Protein AF-A0A968MH59-F1 (afdb_monomer)

pLDDT: mean 70.7, std 18.45, range [39.75, 91.69]

Radius of gyration: 21.56 Å; Cα contacts (8 Å, |Δi|>4): 67; chains: 1; bounding box: 74×47×45 Å

Nearest PDB structures (foldseek):
  8cp3-assembly1_A  TM=4.860E-01  e=4.378E+00  Methanococcus maripaludis S2
  2qyf-assembly2_C  TM=3.098E-01  e=2.994E+00  Homo sapiens

Structure (mmCIF, N/CA/C/O backbone):
data_AF-A0A968MH59-F1
#
_entry.id   AF-A0A968MH59-F1
#
loop_
_atom_site.group_PDB
_atom_site.id
_atom_site.type_symbol
_atom_site.label_atom_id
_atom_site.label_alt_id
_atom_site.label_comp_id
_atom_site.label_asym_id
_atom_site.label_entity_id
_atom_site.label_seq_id
_atom_site.pdbx_PDB_ins_code
_atom_site.Cartn_x
_atom_site.Cartn_y
_atom_site.Cartn_z
_atom_site.occupancy
_atom_site.B_iso_or_equiv
_atom_site.auth_seq_id
_atom_site.auth_comp_id
_atom_site.auth_asym_id
_atom_site.auth_atom_id
_atom_site.pdbx_PDB_model_num
ATOM 1 N N . MET A 1 1 ? 59.542 -31.699 -19.444 1.00 40.03 1 MET A N 1
ATOM 2 C CA . MET A 1 1 ? 58.622 -31.163 -20.469 1.00 40.03 1 MET A CA 1
ATOM 3 C C . MET A 1 1 ? 57.289 -30.808 -19.818 1.00 40.03 1 MET A C 1
ATOM 5 O O . MET A 1 1 ? 56.731 -31.678 -19.173 1.00 40.03 1 MET A O 1
ATOM 9 N N . ASN A 1 2 ? 56.850 -29.549 -19.971 1.00 44.59 2 ASN A N 1
ATOM 10 C CA . ASN A 1 2 ? 55.482 -29.079 -20.277 1.00 44.59 2 ASN A CA 1
ATOM 11 C C . ASN A 1 2 ? 54.269 -29.819 -19.642 1.00 44.59 2 ASN A C 1
ATOM 13 O O . ASN A 1 2 ? 54.101 -31.004 -19.875 1.00 44.59 2 ASN A O 1
ATOM 17 N N . ARG A 1 3 ? 53.295 -29.177 -18.971 1.00 49.69 3 ARG A N 1
ATOM 18 C CA . ARG A 1 3 ? 52.701 -27.844 -19.205 1.00 49.69 3 ARG A CA 1
ATOM 19 C C . ARG A 1 3 ? 52.051 -27.247 -17.944 1.00 49.69 3 ARG A C 1
ATOM 21 O O . ARG A 1 3 ? 51.339 -27.939 -17.225 1.00 49.69 3 ARG A O 1
ATOM 28 N N . LEU A 1 4 ? 52.215 -25.929 -17.798 1.00 54.66 4 LEU A N 1
ATOM 29 C CA . LEU A 1 4 ? 51.233 -25.022 -17.200 1.00 54.66 4 LEU A CA 1
ATOM 30 C C . LEU A 1 4 ? 49.859 -25.238 -17.852 1.00 54.66 4 LEU A C 1
ATOM 32 O O . LEU A 1 4 ? 49.759 -25.212 -19.077 1.00 54.66 4 LEU A O 1
ATOM 36 N N . ASN A 1 5 ? 48.812 -25.323 -17.040 1.00 55.69 5 ASN A N 1
ATOM 37 C CA . ASN A 1 5 ? 47.517 -24.755 -17.395 1.00 55.69 5 ASN A CA 1
ATOM 38 C C . ASN A 1 5 ? 46.883 -24.182 -16.130 1.00 55.69 5 ASN A C 1
ATOM 40 O O . ASN A 1 5 ? 46.330 -24.896 -15.298 1.00 55.69 5 ASN A O 1
ATOM 44 N N . GLN A 1 6 ? 47.029 -22.866 -16.000 1.00 55.62 6 GLN A N 1
ATOM 45 C CA . GLN A 1 6 ? 46.099 -22.045 -15.251 1.00 55.62 6 GLN A CA 1
ATOM 46 C C . GLN A 1 6 ? 44.811 -21.899 -16.058 1.00 55.62 6 GLN A C 1
ATOM 48 O O . GLN A 1 6 ? 44.859 -21.739 -17.276 1.00 55.62 6 GLN A O 1
ATOM 53 N N . GLY A 1 7 ? 43.679 -21.884 -15.365 1.00 50.03 7 GLY A N 1
ATOM 54 C CA . GLY A 1 7 ? 42.419 -21.471 -15.954 1.00 50.03 7 GLY A CA 1
ATOM 55 C C . GLY A 1 7 ? 41.257 -21.580 -14.972 1.00 50.03 7 GLY A C 1
ATOM 56 O O . GLY A 1 7 ? 40.678 -22.649 -14.871 1.00 50.03 7 GLY A O 1
ATOM 57 N N . VAL A 1 8 ? 41.002 -20.486 -14.237 1.00 52.41 8 VAL A N 1
ATOM 58 C CA . VAL A 1 8 ? 39.687 -19.832 -14.002 1.00 52.41 8 VAL A CA 1
ATOM 59 C C . VAL A 1 8 ? 38.462 -20.755 -13.841 1.00 52.41 8 VAL A C 1
ATOM 61 O O . VAL A 1 8 ? 38.166 -21.540 -14.723 1.00 52.41 8 VAL A O 1
ATOM 64 N N . ALA A 1 9 ? 37.565 -20.654 -12.867 1.00 48.28 9 ALA A N 1
ATOM 65 C CA . ALA A 1 9 ? 37.411 -19.930 -11.616 1.00 48.28 9 ALA A CA 1
ATOM 66 C C . ALA A 1 9 ? 36.137 -20.516 -10.968 1.00 48.28 9 ALA A C 1
ATOM 68 O O . ALA A 1 9 ? 35.192 -20.850 -11.670 1.00 48.28 9 ALA A O 1
ATOM 69 N N . GLN A 1 10 ? 36.138 -20.604 -9.639 1.00 48.25 10 GLN A N 1
ATOM 70 C CA . GLN A 1 10 ? 34.984 -20.384 -8.756 1.00 48.25 10 GLN A CA 1
ATOM 71 C C . GLN A 1 10 ? 33.670 -21.149 -9.048 1.00 48.25 10 GLN A C 1
ATOM 73 O O . GLN A 1 10 ? 32.823 -20.730 -9.823 1.00 48.25 10 GLN A O 1
ATOM 78 N N . GLN A 1 11 ? 33.540 -22.269 -8.329 1.00 52.53 11 GLN A N 1
ATOM 79 C CA . GLN A 1 11 ? 32.394 -22.733 -7.524 1.00 52.53 11 GLN A CA 1
ATOM 80 C C . GLN A 1 11 ? 30.964 -22.259 -7.887 1.00 52.53 11 GLN A C 1
ATOM 82 O O . GLN A 1 11 ? 30.692 -21.059 -7.863 1.00 52.53 11 GLN A O 1
ATOM 87 N N . PRO A 1 12 ? 29.987 -23.182 -8.015 1.00 51.03 12 PRO A N 1
ATOM 88 C CA . PRO A 1 12 ? 28.579 -22.843 -7.850 1.00 51.03 12 PRO A CA 1
ATOM 89 C C . PRO A 1 12 ? 28.288 -22.631 -6.354 1.00 51.03 12 PRO A C 1
ATOM 91 O O . PRO A 1 12 ? 28.106 -23.582 -5.597 1.00 51.03 12 PRO A O 1
ATOM 94 N N . ILE A 1 13 ? 28.292 -21.376 -5.910 1.00 54.91 13 ILE A N 1
ATOM 95 C CA . ILE A 1 13 ? 27.716 -20.955 -4.625 1.00 54.91 13 ILE A CA 1
ATOM 96 C C . ILE A 1 13 ? 26.242 -20.608 -4.887 1.00 54.91 13 ILE A C 1
ATOM 98 O O . ILE A 1 13 ? 25.955 -19.718 -5.676 1.00 54.91 13 ILE A O 1
ATOM 102 N N . GLN A 1 14 ? 25.276 -21.442 -4.507 1.00 40.41 14 GLN A N 1
ATOM 103 C CA . GLN A 1 14 ? 24.800 -21.822 -3.169 1.00 40.41 14 GLN A CA 1
ATOM 104 C C . GLN A 1 14 ? 23.476 -21.106 -2.864 1.00 40.41 14 GLN A C 1
ATOM 106 O O . GLN A 1 14 ? 23.408 -19.884 -2.820 1.00 40.41 14 GLN A O 1
ATOM 111 N N . ASN A 1 15 ? 22.486 -21.950 -2.582 1.00 52.75 15 ASN A N 1
ATOM 112 C CA . ASN A 1 15 ? 21.336 -21.737 -1.715 1.00 52.75 15 ASN A CA 1
ATOM 113 C C . ASN A 1 15 ? 20.229 -20.804 -2.212 1.00 52.75 15 ASN A C 1
ATOM 115 O O . ASN A 1 15 ? 20.285 -19.582 -2.096 1.00 52.75 15 ASN A O 1
ATOM 119 N N . GLU A 1 16 ? 19.147 -21.461 -2.639 1.00 48.34 16 GLU A N 1
ATOM 120 C CA . GLU A 1 16 ? 17.774 -21.039 -2.378 1.00 48.34 16 GLU A CA 1
ATOM 121 C C . GLU A 1 16 ? 17.690 -20.395 -0.991 1.00 48.34 16 GLU A C 1
ATOM 123 O O . GLU A 1 16 ? 17.745 -21.065 0.043 1.00 48.34 16 GLU A O 1
ATOM 128 N N . VAL A 1 17 ? 17.592 -19.069 -0.974 1.00 47.53 17 VAL A N 1
ATOM 129 C CA . VAL A 1 17 ? 17.162 -18.348 0.213 1.00 47.53 17 VAL A CA 1
ATOM 130 C C . VAL A 1 17 ? 15.686 -18.665 0.399 1.00 47.53 17 VAL A C 1
ATOM 132 O O . VAL A 1 17 ? 14.803 -18.119 -0.259 1.00 47.53 17 VAL A O 1
ATOM 135 N N . THR A 1 18 ? 15.465 -19.636 1.276 1.00 44.72 18 THR A N 1
ATOM 136 C CA . THR A 1 18 ? 14.236 -19.876 2.022 1.00 44.72 18 THR A CA 1
ATOM 137 C C . THR A 1 18 ? 13.451 -18.581 2.257 1.00 44.72 18 THR A C 1
ATOM 139 O O . THR A 1 18 ? 14.057 -17.569 2.628 1.00 44.72 18 THR A O 1
ATOM 142 N N . PRO A 1 19 ? 12.113 -18.602 2.104 1.00 47.50 19 PRO A N 1
ATOM 143 C CA . PRO A 1 19 ? 11.262 -17.494 2.508 1.00 47.50 19 PRO A CA 1
ATOM 144 C C . PRO A 1 19 ? 11.507 -17.241 3.994 1.00 47.50 19 PRO A C 1
ATOM 146 O O . PRO A 1 19 ? 11.215 -18.102 4.821 1.00 47.50 19 PRO A O 1
ATOM 149 N N . VAL A 1 20 ? 12.110 -16.097 4.317 1.00 48.28 20 VAL A N 1
ATOM 150 C CA . VAL A 1 20 ? 12.355 -15.689 5.699 1.00 48.28 20 VAL A CA 1
ATOM 151 C C . VAL A 1 20 ? 11.019 -15.662 6.425 1.00 48.28 20 VAL A C 1
ATOM 153 O O . VAL A 1 20 ? 10.101 -14.916 6.072 1.00 48.28 20 VAL A O 1
ATOM 156 N N . GLU A 1 21 ? 10.940 -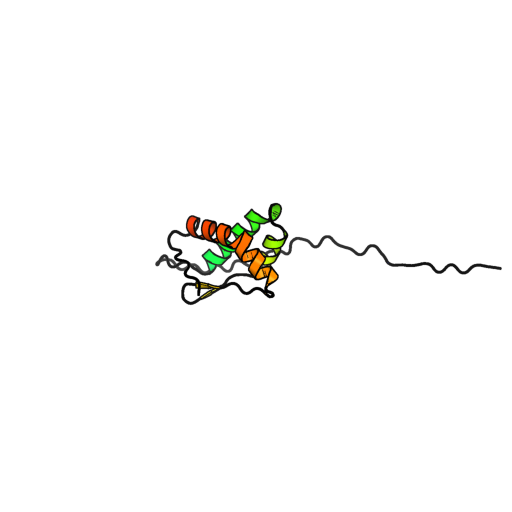16.551 7.407 1.00 49.16 21 GLU A N 1
ATOM 157 C CA . GLU A 1 21 ? 9.865 -16.687 8.364 1.00 49.16 21 GLU A CA 1
ATOM 158 C C . GLU A 1 21 ? 9.519 -15.343 9.004 1.00 49.16 21 GLU A C 1
ATOM 160 O O . GLU A 1 21 ? 10.362 -14.490 9.291 1.00 49.16 21 GLU A O 1
ATOM 165 N N . LYS A 1 22 ? 8.212 -15.187 9.193 1.00 55.72 22 LYS A N 1
ATOM 166 C CA . LYS A 1 22 ? 7.534 -14.082 9.856 1.00 55.72 22 LYS A CA 1
ATOM 167 C C . LYS A 1 22 ? 8.183 -13.754 11.208 1.00 55.72 22 LYS A C 1
ATOM 169 O O . LYS A 1 22 ? 8.312 -14.657 12.036 1.00 55.72 22 LYS A O 1
ATOM 174 N N . PRO A 1 23 ? 8.445 -12.475 11.518 1.00 48.75 23 PRO A N 1
ATOM 175 C CA . PRO A 1 23 ? 8.565 -12.055 12.897 1.00 48.75 23 PRO A CA 1
ATOM 176 C C . PRO A 1 23 ? 7.158 -11.881 13.493 1.00 48.75 23 PRO A C 1
ATOM 178 O O . PRO A 1 23 ? 6.433 -10.964 13.124 1.00 48.75 23 PRO A O 1
ATOM 181 N N . ILE A 1 24 ? 6.821 -12.829 14.370 1.00 44.44 24 ILE A N 1
ATOM 182 C CA . ILE A 1 24 ? 6.194 -12.663 15.694 1.00 44.44 24 ILE A CA 1
ATOM 183 C C . ILE A 1 24 ? 4.882 -11.858 15.764 1.00 44.44 24 ILE A C 1
ATOM 185 O O . ILE A 1 24 ? 4.868 -10.632 15.747 1.00 44.44 24 ILE A O 1
ATOM 189 N N . GLU A 1 25 ? 3.781 -12.599 15.915 1.00 55.53 25 GLU A N 1
ATOM 190 C CA . GLU A 1 25 ? 2.500 -12.127 16.446 1.00 55.53 25 GLU A CA 1
ATOM 19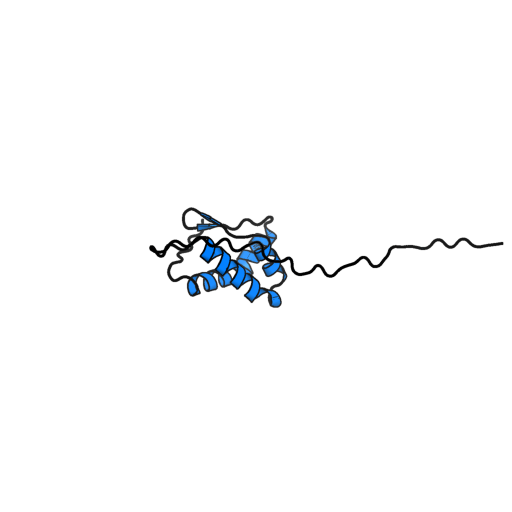1 C C . GLU A 1 25 ? 2.662 -11.888 17.957 1.00 55.53 25 GLU A C 1
ATOM 193 O O . GLU A 1 25 ? 2.883 -12.834 18.712 1.00 55.53 25 GLU A O 1
ATOM 198 N N . GLU A 1 26 ? 2.580 -10.631 18.396 1.00 46.66 26 GLU A N 1
ATOM 199 C CA . GLU A 1 26 ? 2.384 -10.284 19.804 1.00 46.66 26 GLU A CA 1
ATOM 200 C C . GLU A 1 26 ? 0.897 -9.959 19.989 1.00 46.66 26 GLU A C 1
ATOM 202 O O . GLU A 1 26 ? 0.370 -8.984 19.454 1.00 46.66 26 GLU A O 1
ATOM 207 N N . GLU A 1 27 ? 0.184 -10.860 20.662 1.00 59.25 27 GLU A N 1
ATOM 208 C CA . GLU A 1 27 ? -1.215 -10.680 21.022 1.00 59.25 27 GLU A CA 1
ATOM 209 C C . GLU A 1 27 ? -1.326 -9.646 22.148 1.00 59.25 27 GLU A C 1
ATOM 211 O O . GLU A 1 27 ? -1.029 -9.942 23.305 1.00 59.25 27 GLU A O 1
ATOM 216 N N . THR A 1 28 ? -1.837 -8.454 21.846 1.00 42.88 28 THR A N 1
ATOM 217 C CA . THR A 1 28 ? -2.452 -7.593 22.863 1.00 42.88 28 THR A CA 1
ATOM 218 C C . THR A 1 28 ? -3.875 -7.264 22.455 1.00 42.88 28 THR A C 1
ATOM 220 O O . THR A 1 28 ? -4.142 -6.343 21.689 1.00 42.88 28 THR A O 1
ATOM 223 N N . GLY A 1 29 ? -4.806 -8.061 22.980 1.00 52.12 29 GLY A N 1
ATOM 224 C CA . GLY A 1 29 ? -6.219 -7.731 22.972 1.00 52.12 29 GLY A CA 1
ATOM 225 C C . GLY A 1 29 ? -6.506 -6.528 23.866 1.00 52.12 29 GLY A C 1
ATOM 226 O O . GLY A 1 29 ? -5.974 -6.408 24.969 1.00 52.12 29 GLY A O 1
ATOM 227 N N . SER A 1 30 ? -7.389 -5.657 23.396 1.00 39.75 30 SER A N 1
ATOM 228 C CA . SER A 1 30 ? -8.201 -4.762 24.216 1.00 39.75 30 SER A CA 1
ATOM 229 C C . SER A 1 30 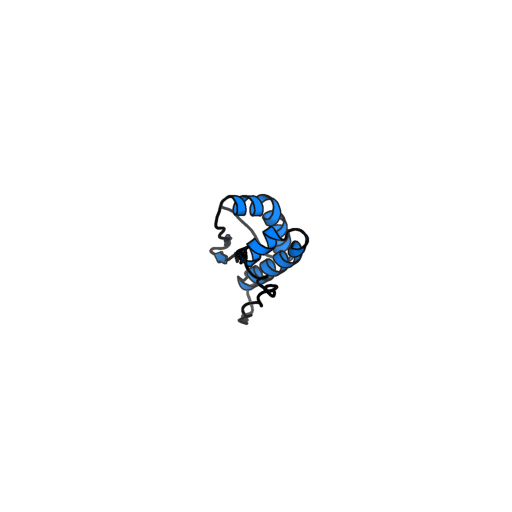? -9.432 -4.392 23.395 1.00 39.75 30 SER A C 1
ATOM 231 O O . SER A 1 30 ? -9.332 -3.756 22.349 1.00 39.75 30 SER A O 1
ATOM 233 N N . GLU A 1 31 ? -10.582 -4.886 23.838 1.00 53.75 31 GLU A N 1
ATOM 234 C CA . GLU A 1 31 ? -11.892 -4.568 23.286 1.00 53.75 31 GLU A CA 1
ATOM 235 C C . GLU A 1 31 ? -12.286 -3.107 23.579 1.00 53.75 31 GLU A C 1
ATOM 237 O O . GLU A 1 31 ? -11.977 -2.561 24.637 1.00 53.75 31 GLU A O 1
ATOM 242 N N . ASP A 1 32 ? -13.071 -2.557 22.648 1.00 47.25 32 ASP A N 1
ATOM 243 C CA . ASP A 1 32 ? -14.079 -1.503 22.840 1.00 47.25 32 ASP A CA 1
ATOM 244 C C . ASP A 1 32 ? -13.676 -0.019 22.664 1.00 47.25 32 ASP A C 1
ATOM 246 O O . ASP A 1 32 ? -13.714 0.804 23.576 1.00 47.25 32 ASP A O 1
ATOM 250 N N . ASN A 1 33 ? -13.323 0.328 21.423 1.00 41.56 33 ASN A N 1
ATOM 251 C CA . ASN A 1 33 ? -13.828 1.446 20.598 1.00 41.56 33 ASN A CA 1
ATOM 252 C C . ASN A 1 33 ? -13.219 1.210 19.203 1.00 41.56 33 ASN A C 1
ATOM 254 O O . ASN A 1 33 ? -12.015 1.002 19.121 1.00 41.56 33 ASN A O 1
ATOM 258 N N . GLN A 1 34 ? -14.007 1.137 18.120 1.00 47.78 34 GLN A N 1
ATOM 259 C CA . GLN A 1 34 ? -13.524 0.713 16.783 1.00 47.78 34 GLN A CA 1
ATOM 260 C C . GLN A 1 34 ? -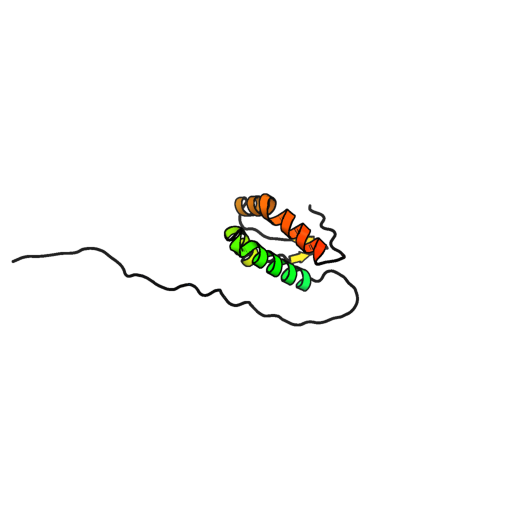12.650 1.771 16.072 1.00 47.78 34 GLN A C 1
ATOM 262 O O . GLN A 1 34 ? -12.915 2.153 14.929 1.00 47.78 34 GLN A O 1
ATOM 267 N N . ASP A 1 35 ? -11.611 2.240 16.751 1.00 54.53 35 ASP A N 1
ATOM 268 C CA . ASP A 1 35 ? -10.486 2.945 16.168 1.00 54.53 35 ASP A CA 1
ATOM 269 C C . ASP A 1 35 ? -9.607 1.923 15.446 1.00 54.53 35 ASP A C 1
ATOM 271 O O . ASP A 1 35 ? -9.245 0.877 15.981 1.00 54.53 35 ASP A O 1
ATOM 275 N N . PHE A 1 36 ? -9.313 2.202 14.181 1.00 64.62 36 PHE A N 1
ATOM 276 C CA . PHE A 1 36 ? -8.434 1.385 13.357 1.00 64.62 36 PHE A CA 1
ATOM 277 C C . PHE A 1 36 ? -7.069 1.221 14.046 1.00 64.62 36 PHE A C 1
ATOM 279 O O . PHE A 1 36 ? -6.327 2.196 14.175 1.00 64.62 36 PHE A O 1
ATOM 286 N N . SER A 1 37 ? -6.759 0.002 14.496 1.00 72.88 37 SER A N 1
ATOM 287 C CA . SER A 1 37 ? -5.511 -0.297 15.202 1.00 72.88 37 SER A CA 1
ATOM 288 C C . SER A 1 37 ? -4.334 -0.411 14.228 1.00 72.88 37 SER A C 1
ATOM 290 O O . SER A 1 37 ? -4.492 -0.807 13.069 1.00 72.88 37 SER A O 1
ATOM 292 N N . GLU A 1 38 ? -3.128 -0.109 14.709 1.00 77.75 38 GLU A N 1
ATOM 293 C CA . GLU A 1 38 ? -1.883 -0.365 13.978 1.00 77.75 38 GLU A CA 1
ATOM 294 C C . GLU A 1 38 ? -1.745 -1.852 13.609 1.00 77.75 38 GLU A C 1
ATOM 296 O O . GLU A 1 38 ? -1.316 -2.180 12.503 1.00 77.75 38 GLU A O 1
ATOM 301 N N . ASP A 1 39 ? -2.239 -2.756 14.456 1.00 80.81 39 ASP A N 1
ATOM 302 C CA . ASP A 1 39 ? -2.269 -4.188 14.154 1.00 80.81 39 ASP A CA 1
ATOM 303 C C . ASP A 1 39 ? -3.156 -4.513 12.948 1.00 80.81 39 ASP A C 1
ATOM 305 O O . ASP A 1 39 ? -2.798 -5.342 12.107 1.00 80.81 39 ASP A O 1
ATOM 309 N N . ASP A 1 40 ? -4.305 -3.845 12.816 1.00 79.56 40 ASP A N 1
ATOM 310 C CA . ASP A 1 40 ? -5.208 -4.037 11.678 1.00 79.56 40 ASP A CA 1
ATOM 311 C C . ASP A 1 40 ? -4.596 -3.495 10.386 1.00 79.56 40 ASP A C 1
ATOM 313 O O . ASP A 1 40 ? -4.776 -4.085 9.310 1.00 79.56 40 ASP A O 1
ATOM 317 N N . LEU A 1 41 ? -3.831 -2.404 10.485 1.00 83.44 41 LEU A N 1
ATOM 318 C CA . LEU A 1 41 ? -3.043 -1.867 9.383 1.00 83.44 41 LEU A CA 1
ATOM 319 C C . LEU A 1 41 ? -1.982 -2.866 8.934 1.00 83.44 41 LEU A C 1
ATOM 321 O O . LEU A 1 41 ? -1.929 -3.188 7.748 1.00 83.44 41 LEU A O 1
ATOM 325 N N . VAL A 1 42 ? -1.169 -3.377 9.859 1.00 84.94 42 VAL A N 1
ATOM 326 C CA . VAL A 1 42 ? -0.083 -4.316 9.553 1.00 84.94 42 VAL A CA 1
ATOM 327 C C . VAL A 1 42 ? -0.641 -5.626 8.994 1.00 84.94 42 VAL A C 1
ATOM 329 O O . VAL A 1 42 ? -0.130 -6.140 7.993 1.00 84.94 42 VAL A O 1
ATOM 332 N N . LYS A 1 43 ? -1.732 -6.154 9.560 1.00 85.44 43 LYS A N 1
ATOM 333 C CA . LYS A 1 43 ? -2.420 -7.345 9.033 1.00 85.44 43 LYS A CA 1
ATOM 334 C C . LYS A 1 43 ? -2.938 -7.109 7.618 1.00 85.44 43 LYS A C 1
ATOM 336 O O . LYS A 1 43 ? -2.659 -7.904 6.719 1.00 85.44 43 LYS A O 1
ATOM 341 N N . SER A 1 44 ? -3.647 -6.002 7.395 1.00 85.38 44 SER A N 1
ATOM 342 C CA . SER A 1 44 ? -4.205 -5.672 6.079 1.00 85.38 44 SER A CA 1
ATOM 343 C C . SER A 1 44 ? -3.117 -5.396 5.041 1.00 85.38 44 SER A C 1
ATOM 345 O O . SER A 1 44 ? -3.255 -5.796 3.886 1.00 85.38 44 SER A O 1
ATOM 347 N N . TRP A 1 45 ? -2.020 -4.757 5.450 1.00 89.69 45 TRP A N 1
ATOM 348 C CA . TRP A 1 45 ? -0.854 -4.490 4.616 1.00 89.69 45 TRP A CA 1
ATOM 349 C C . TRP A 1 45 ? -0.179 -5.780 4.162 1.00 89.69 45 TRP A C 1
ATOM 351 O O . TRP A 1 45 ? 0.034 -5.977 2.966 1.00 89.69 45 TRP A O 1
ATOM 361 N N . ASN A 1 46 ? 0.107 -6.687 5.100 1.00 89.88 46 ASN A N 1
ATOM 362 C CA . ASN A 1 46 ? 0.707 -7.977 4.782 1.00 89.88 46 ASN A CA 1
ATOM 363 C C . ASN A 1 46 ? -0.214 -8.821 3.896 1.00 89.88 46 ASN A C 1
ATOM 365 O O . ASN A 1 46 ? 0.253 -9.394 2.915 1.00 89.88 46 ASN A O 1
ATOM 369 N N . ALA A 1 47 ? -1.517 -8.853 4.185 1.00 89.00 47 ALA A N 1
ATOM 370 C CA . ALA A 1 47 ? -2.483 -9.577 3.363 1.00 89.00 47 ALA A CA 1
ATOM 371 C C . ALA A 1 47 ? -2.542 -9.031 1.926 1.00 89.00 47 ALA A C 1
ATOM 373 O O . ALA A 1 47 ? -2.532 -9.802 0.966 1.00 89.00 47 ALA A O 1
ATOM 374 N N . TYR A 1 48 ? -2.538 -7.705 1.764 1.00 90.25 48 TYR A N 1
ATOM 375 C CA . TYR A 1 48 ? -2.489 -7.087 0.444 1.00 90.25 48 TYR A CA 1
ATOM 376 C C . TYR A 1 48 ? -1.169 -7.383 -0.280 1.00 90.25 48 TYR A C 1
ATOM 378 O O . TYR A 1 48 ? -1.192 -7.735 -1.459 1.00 90.25 48 TYR A O 1
ATOM 386 N N . ALA A 1 49 ? -0.030 -7.302 0.414 1.00 90.88 49 ALA A N 1
ATOM 387 C CA . ALA A 1 49 ? 1.267 -7.641 -0.163 1.00 90.88 49 ALA A CA 1
ATOM 388 C C . ALA A 1 49 ? 1.273 -9.078 -0.710 1.00 90.88 49 ALA A C 1
ATOM 390 O O . ALA A 1 49 ? 1.637 -9.281 -1.866 1.00 90.88 49 ALA A O 1
ATOM 391 N N . GLU A 1 50 ? 0.796 -10.055 0.067 1.00 91.69 50 GLU A N 1
ATOM 392 C CA . GLU A 1 50 ? 0.675 -11.444 -0.396 1.00 91.69 50 GLU A CA 1
ATOM 393 C C . GLU A 1 50 ? -0.257 -11.576 -1.609 1.00 91.69 50 GLU A C 1
ATOM 395 O O . GLU A 1 50 ? 0.045 -12.336 -2.526 1.00 91.69 50 GLU A O 1
ATOM 400 N N . SER A 1 51 ? -1.350 -10.804 -1.667 1.00 90.25 51 SER A N 1
ATOM 401 C CA . SER A 1 51 ? -2.285 -10.852 -2.801 1.00 90.25 51 SER A CA 1
ATOM 402 C C . SER A 1 51 ? -1.668 -10.397 -4.127 1.00 90.25 51 SER A C 1
ATOM 404 O O . SER A 1 51 ? -2.057 -10.893 -5.178 1.00 90.25 51 SER A O 1
ATOM 406 N N . ILE A 1 52 ? -0.681 -9.496 -4.083 1.00 89.69 52 ILE A N 1
ATOM 407 C CA . ILE A 1 52 ? 0.004 -8.986 -5.279 1.00 89.69 52 ILE A CA 1
ATOM 408 C C . ILE A 1 52 ? 1.343 -9.683 -5.541 1.00 89.69 52 ILE A C 1
ATOM 410 O O . ILE A 1 52 ? 2.073 -9.275 -6.443 1.00 89.69 52 ILE A O 1
ATOM 414 N N . ARG A 1 53 ? 1.704 -10.703 -4.753 1.00 89.94 53 ARG A N 1
ATOM 415 C CA . ARG A 1 53 ? 3.013 -11.368 -4.822 1.00 89.94 53 ARG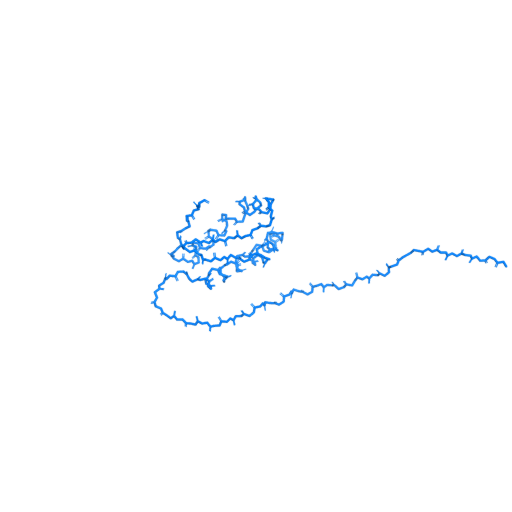 A CA 1
ATOM 416 C C . ARG A 1 53 ? 3.330 -11.899 -6.214 1.00 89.94 53 ARG A C 1
ATOM 418 O O . ARG A 1 53 ? 4.427 -11.665 -6.718 1.00 89.94 53 ARG A O 1
ATOM 425 N N . ASP A 1 54 ? 2.363 -12.568 -6.829 1.00 90.44 54 ASP A N 1
ATOM 426 C CA . ASP A 1 54 ? 2.565 -13.256 -8.104 1.00 90.44 54 ASP A CA 1
ATOM 427 C C . ASP A 1 54 ? 2.401 -12.297 -9.301 1.00 90.44 54 ASP A C 1
ATOM 429 O O . ASP A 1 54 ? 3.090 -12.428 -10.311 1.00 90.44 54 ASP A O 1
ATOM 433 N N . GLU A 1 55 ? 1.544 -11.278 -9.173 1.00 89.94 55 GLU A N 1
ATOM 434 C CA . GLU A 1 55 ? 1.302 -10.267 -10.215 1.00 89.94 55 GLU A CA 1
ATOM 435 C C . GLU A 1 55 ? 2.384 -9.175 -10.241 1.00 89.94 55 GLU A C 1
ATOM 437 O O . GLU A 1 55 ? 2.738 -8.637 -11.293 1.00 89.94 55 GLU A O 1
ATOM 442 N N . MET A 1 56 ? 2.908 -8.823 -9.066 1.00 88.06 56 MET A N 1
ATOM 443 C CA . MET A 1 56 ? 3.784 -7.676 -8.843 1.00 88.06 56 MET A CA 1
ATOM 444 C C . MET A 1 56 ? 4.921 -8.013 -7.861 1.00 88.06 56 MET A C 1
ATOM 446 O O . MET A 1 56 ? 5.047 -7.377 -6.809 1.00 88.06 56 MET A O 1
ATOM 450 N N . PRO A 1 57 ? 5.826 -8.946 -8.208 1.00 88.06 57 PRO A N 1
ATOM 451 C CA . PRO A 1 57 ? 6.853 -9.448 -7.288 1.00 88.06 57 PRO A CA 1
ATOM 452 C C . PRO A 1 57 ? 7.800 -8.353 -6.774 1.00 88.06 57 PRO A C 1
ATOM 454 O O . PRO A 1 57 ? 8.235 -8.380 -5.625 1.00 88.06 57 PRO A O 1
ATOM 457 N N . ARG A 1 58 ? 8.090 -7.330 -7.592 1.00 87.75 58 ARG A N 1
ATOM 458 C CA . ARG A 1 58 ? 8.912 -6.182 -7.170 1.00 87.75 58 ARG A CA 1
ATOM 459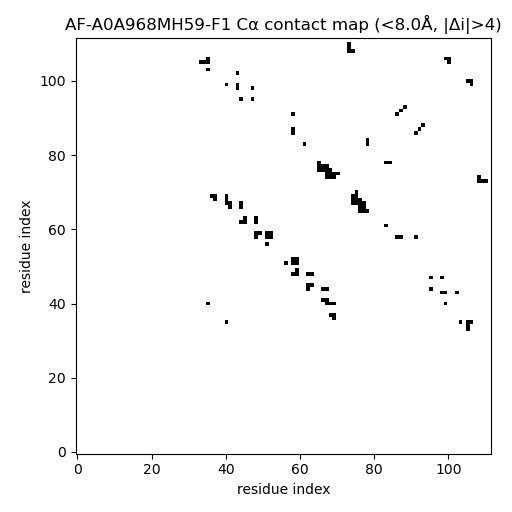 C C . ARG A 1 58 ? 8.215 -5.332 -6.104 1.00 87.75 58 ARG A C 1
ATOM 461 O O . ARG A 1 58 ? 8.848 -4.919 -5.128 1.00 87.75 58 ARG A O 1
ATOM 468 N N . SER A 1 59 ? 6.928 -5.058 -6.300 1.00 87.12 59 SER A N 1
ATOM 469 C CA . SER A 1 59 ? 6.130 -4.277 -5.358 1.00 87.12 59 SER A CA 1
ATOM 470 C C . SER A 1 59 ? 5.899 -5.072 -4.074 1.00 87.12 59 SER A C 1
ATOM 472 O O . SER A 1 59 ? 6.079 -4.513 -3.000 1.00 87.12 59 SER A O 1
ATOM 474 N N . PHE A 1 60 ? 5.640 -6.380 -4.165 1.00 90.50 60 PHE A N 1
ATOM 475 C CA . PHE A 1 60 ? 5.599 -7.283 -3.012 1.00 90.50 60 PHE A CA 1
ATOM 476 C C . PHE A 1 60 ? 6.852 -7.173 -2.141 1.00 90.50 60 PHE A C 1
ATOM 478 O O . PHE A 1 60 ? 6.735 -6.867 -0.956 1.00 90.50 60 PHE A O 1
ATOM 485 N N . SER A 1 61 ? 8.047 -7.324 -2.723 1.00 87.69 61 SER A N 1
ATOM 486 C CA . SER A 1 61 ? 9.299 -7.192 -1.967 1.00 87.69 61 SER A CA 1
ATOM 487 C C . SER A 1 61 ? 9.416 -5.823 -1.296 1.00 87.69 61 SER A C 1
ATOM 489 O O . SER A 1 61 ? 9.820 -5.729 -0.142 1.00 87.69 61 SER A O 1
ATOM 491 N N . THR A 1 62 ? 8.993 -4.758 -1.982 1.00 87.38 62 THR A N 1
ATOM 492 C CA . THR A 1 62 ? 9.009 -3.397 -1.428 1.00 87.38 62 THR A CA 1
ATOM 493 C C . THR A 1 62 ? 8.050 -3.253 -0.243 1.00 87.38 62 THR A C 1
ATOM 495 O O . THR A 1 62 ? 8.439 -2.679 0.770 1.00 87.38 62 THR A O 1
ATOM 498 N N . LEU A 1 63 ? 6.833 -3.799 -0.321 1.00 88.12 63 LEU A N 1
ATOM 499 C CA . LEU A 1 63 ? 5.863 -3.763 0.781 1.00 88.12 63 LEU A CA 1
ATOM 500 C C . LEU A 1 63 ? 6.288 -4.636 1.962 1.00 88.12 63 LEU A C 1
ATOM 502 O O . LEU A 1 63 ? 6.057 -4.270 3.109 1.00 88.12 63 LEU A O 1
ATOM 506 N N . LYS A 1 64 ? 6.933 -5.779 1.708 1.00 89.69 64 LYS A N 1
ATOM 507 C CA . LYS A 1 64 ? 7.467 -6.631 2.777 1.00 89.69 64 LYS A CA 1
ATOM 508 C C . LYS A 1 64 ? 8.625 -5.963 3.510 1.00 89.69 64 LYS A C 1
ATOM 510 O O . LYS A 1 64 ? 8.695 -6.071 4.731 1.00 89.69 64 LYS A O 1
ATOM 515 N N . SER A 1 65 ? 9.502 -5.271 2.782 1.00 87.88 65 SER A N 1
ATOM 516 C CA . SER A 1 65 ? 10.659 -4.579 3.358 1.00 87.88 65 SER A CA 1
ATOM 517 C C . SER A 1 65 ? 10.318 -3.253 4.039 1.00 87.88 65 SER A C 1
ATOM 519 O O . SER A 1 65 ? 11.104 -2.800 4.864 1.00 87.88 65 SER A O 1
ATOM 521 N N . ASN A 1 66 ? 9.186 -2.627 3.710 1.00 88.44 66 ASN A N 1
ATOM 522 C CA . ASN A 1 66 ? 8.784 -1.339 4.272 1.00 88.44 66 ASN A CA 1
ATOM 523 C C . ASN A 1 66 ? 7.386 -1.469 4.877 1.00 88.44 66 ASN A C 1
ATOM 525 O O . ASN A 1 66 ? 6.391 -1.473 4.152 1.00 88.44 66 ASN A O 1
ATOM 529 N N . GLN A 1 67 ? 7.319 -1.593 6.202 1.00 87.31 67 GLN A N 1
ATOM 530 C CA . GLN A 1 67 ? 6.048 -1.632 6.920 1.00 87.31 67 GLN A CA 1
ATOM 531 C C . GLN A 1 67 ? 5.516 -0.209 7.133 1.00 87.31 67 GLN A C 1
ATOM 533 O O . GLN A 1 67 ? 6.301 0.709 7.394 1.00 87.31 67 GLN A O 1
ATOM 538 N N . PRO A 1 68 ? 4.200 -0.002 6.999 1.00 87.56 68 PRO A N 1
ATOM 539 C CA . PRO A 1 68 ? 3.581 1.277 7.275 1.00 87.56 68 PRO A CA 1
ATOM 540 C C . PRO A 1 68 ? 3.414 1.463 8.787 1.00 87.56 68 PRO A C 1
ATOM 542 O O . PRO A 1 68 ? 3.307 0.492 9.529 1.00 87.56 68 PRO A O 1
ATOM 545 N N . VAL A 1 69 ? 3.320 2.715 9.223 1.00 84.06 69 VAL A N 1
ATOM 546 C CA . VAL A 1 69 ? 3.046 3.083 10.618 1.00 84.06 69 VAL A CA 1
ATOM 547 C C . VAL A 1 69 ? 1.799 3.957 10.654 1.00 84.06 69 VAL A C 1
ATOM 549 O O . VAL A 1 69 ? 1.618 4.818 9.786 1.00 84.06 69 VAL A O 1
ATOM 552 N N . PHE A 1 70 ? 0.930 3.750 11.644 1.00 79.75 70 PHE A N 1
ATOM 553 C CA . PHE A 1 70 ? -0.219 4.623 11.866 1.00 79.75 70 PHE A CA 1
ATOM 554 C C . PHE A 1 70 ? 0.157 5.738 12.843 1.00 79.75 70 PHE A C 1
ATOM 556 O O . PHE A 1 70 ? 0.495 5.485 13.995 1.00 79.75 70 PHE A O 1
ATOM 563 N N . LYS A 1 71 ? 0.118 6.992 12.390 1.00 77.69 71 LYS A N 1
ATOM 564 C CA . LYS A 1 71 ? 0.496 8.145 13.211 1.00 77.69 71 LYS A CA 1
ATOM 565 C C . LYS A 1 71 ? -0.431 9.322 12.949 1.00 77.69 71 LYS A C 1
ATOM 567 O O . LYS A 1 71 ? -0.669 9.679 11.802 1.00 77.69 71 LYS A O 1
ATOM 572 N N . GLU A 1 72 ? -0.950 9.926 14.020 1.00 73.06 72 GLU A N 1
ATOM 573 C CA . GLU A 1 72 ? -1.778 11.148 13.961 1.00 73.06 72 GLU A CA 1
ATOM 574 C C . GLU A 1 72 ? -3.022 11.029 13.049 1.00 73.06 72 GLU A C 1
ATOM 576 O O . GLU A 1 72 ? -3.505 12.020 12.508 1.00 73.06 72 GLU A O 1
ATOM 581 N N . GLY A 1 73 ? -3.557 9.815 12.867 1.00 71.81 73 GLY A N 1
ATOM 582 C CA . GLY A 1 73 ? -4.693 9.556 11.971 1.00 71.81 73 GLY A CA 1
ATOM 583 C C . GLY A 1 73 ? -4.308 9.260 10.515 1.00 71.81 73 GLY A C 1
ATOM 584 O O . GLY A 1 73 ? -5.187 9.155 9.659 1.00 71.81 73 GLY A O 1
ATOM 585 N N . PHE A 1 74 ? -3.014 9.118 10.220 1.00 75.00 74 PHE A N 1
ATOM 586 C CA . PHE A 1 74 ? -2.477 8.894 8.881 1.00 75.00 74 PHE A CA 1
ATOM 587 C C . PHE A 1 74 ? -1.652 7.608 8.805 1.00 75.00 74 PHE A C 1
ATOM 589 O O . PHE A 1 74 ? -0.924 7.259 9.730 1.00 75.00 74 PHE A O 1
ATOM 596 N N . VAL A 1 75 ? -1.724 6.925 7.659 1.00 80.56 75 VAL A N 1
ATOM 597 C CA . VAL A 1 75 ? -0.825 5.812 7.327 1.00 80.56 75 VAL A CA 1
ATOM 598 C C . VAL A 1 75 ? 0.428 6.389 6.676 1.00 80.56 75 VAL A C 1
ATOM 600 O O . VAL A 1 75 ? 0.360 6.917 5.564 1.00 80.56 75 VAL A O 1
ATOM 603 N N . GLN A 1 76 ? 1.566 6.288 7.357 1.00 84.06 76 GLN A N 1
ATOM 604 C CA . GLN A 1 76 ? 2.857 6.745 6.858 1.00 84.06 76 GLN A CA 1
ATOM 60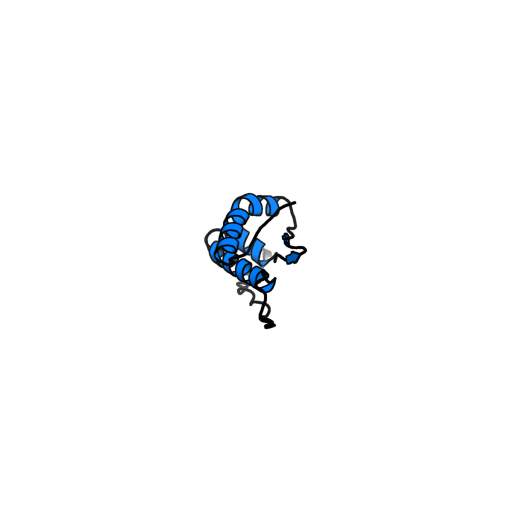5 C C . GLN A 1 76 ? 3.689 5.558 6.368 1.00 84.06 76 GLN A C 1
ATOM 607 O O . GLN A 1 76 ? 3.826 4.554 7.059 1.00 84.06 76 GLN A O 1
ATOM 612 N N . LEU A 1 77 ? 4.264 5.685 5.172 1.00 87.06 77 LEU A N 1
ATOM 613 C CA . LEU A 1 77 ? 5.177 4.708 4.584 1.00 87.06 77 LEU A CA 1
ATOM 614 C C . LEU A 1 77 ? 6.488 5.406 4.236 1.00 87.06 77 LEU A C 1
ATOM 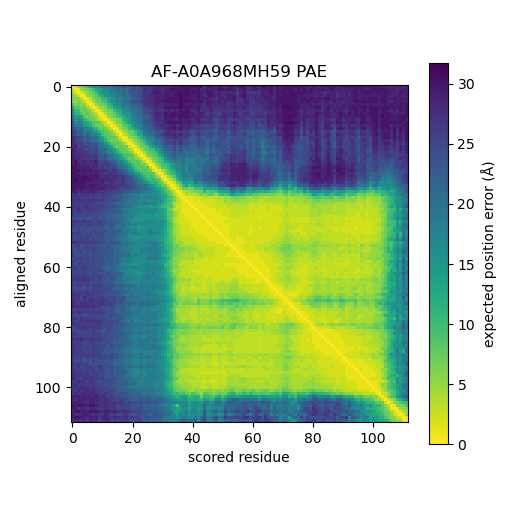616 O O . LEU A 1 77 ? 6.482 6.422 3.540 1.00 87.06 77 LEU A O 1
ATOM 620 N N . ILE A 1 78 ? 7.603 4.839 4.687 1.00 86.62 78 ILE A N 1
ATOM 621 C CA . ILE A 1 78 ? 8.940 5.335 4.365 1.00 86.62 78 ILE A CA 1
ATOM 622 C C . ILE A 1 78 ? 9.501 4.488 3.224 1.00 86.62 78 ILE A C 1
ATOM 624 O O . ILE A 1 78 ? 9.537 3.266 3.312 1.00 86.62 78 ILE A O 1
ATOM 628 N N . LEU A 1 79 ? 9.924 5.148 2.145 1.00 87.50 79 LEU A N 1
ATOM 629 C CA . LEU A 1 79 ? 10.583 4.531 0.994 1.00 87.50 79 LEU A CA 1
ATOM 630 C C . LEU A 1 79 ? 11.913 5.243 0.743 1.00 87.50 79 LEU A C 1
ATOM 632 O O . LEU A 1 79 ? 12.035 6.448 0.957 1.00 87.50 79 LEU A O 1
ATOM 636 N N . ASN A 1 80 ? 12.915 4.499 0.279 1.00 84.19 80 ASN A N 1
ATOM 637 C CA . ASN A 1 80 ? 14.309 4.952 0.287 1.00 84.19 80 ASN A CA 1
ATOM 638 C C . ASN A 1 80 ? 14.698 5.781 -0.944 1.00 84.19 80 ASN A C 1
ATOM 640 O O . ASN A 1 80 ? 15.772 6.381 -0.965 1.00 84.19 80 ASN A O 1
ATOM 644 N N . ASN A 1 81 ? 13.880 5.789 -1.999 1.00 87.81 81 ASN A N 1
ATOM 645 C CA . ASN A 1 81 ? 14.162 6.555 -3.210 1.00 87.81 81 ASN A CA 1
ATOM 646 C C . ASN A 1 81 ? 12.893 6.937 -3.986 1.00 87.81 81 ASN A C 1
ATOM 648 O O . ASN A 1 81 ? 11.840 6.317 -3.841 1.00 87.81 81 ASN A O 1
ATOM 652 N N . GLN A 1 82 ? 13.030 7.934 -4.865 1.00 87.88 82 GLN A N 1
ATOM 653 C CA . GLN A 1 82 ? 11.925 8.458 -5.671 1.00 87.88 82 GLN A CA 1
ATOM 654 C C . GLN A 1 82 ? 11.304 7.401 -6.594 1.00 87.88 82 GLN A C 1
ATOM 656 O O . GLN A 1 82 ? 10.090 7.357 -6.736 1.00 87.88 82 GLN A O 1
ATOM 661 N N . ALA A 1 83 ? 12.105 6.497 -7.164 1.00 87.12 83 ALA A N 1
ATOM 662 C CA . ALA A 1 83 ? 11.587 5.460 -8.055 1.00 87.12 83 ALA A CA 1
ATOM 663 C C . ALA A 1 83 ? 10.635 4.486 -7.332 1.00 87.12 83 ALA A C 1
ATOM 665 O O . ALA A 1 83 ? 9.626 4.078 -7.902 1.00 87.12 83 ALA A O 1
ATOM 666 N N . GLN A 1 84 ? 10.917 4.142 -6.070 1.00 86.75 84 GLN A N 1
ATOM 667 C CA . GLN A 1 84 ? 10.014 3.350 -5.228 1.00 86.75 84 GLN A CA 1
ATOM 668 C C . GLN A 1 84 ? 8.721 4.109 -4.927 1.00 86.75 84 GLN A C 1
ATOM 670 O O . GLN A 1 84 ? 7.644 3.516 -4.962 1.00 86.75 84 GLN A O 1
ATOM 675 N N . ILE A 1 85 ? 8.822 5.412 -4.654 1.00 88.25 85 ILE A N 1
ATOM 676 C CA . ILE A 1 85 ? 7.663 6.278 -4.406 1.00 88.25 85 ILE A CA 1
ATOM 677 C C . ILE A 1 85 ? 6.768 6.337 -5.651 1.00 88.25 85 ILE A C 1
ATOM 679 O O . ILE A 1 85 ? 5.552 6.176 -5.543 1.00 88.25 85 ILE A O 1
ATOM 683 N N . ASP A 1 86 ? 7.354 6.521 -6.831 1.00 88.62 86 ASP A N 1
ATOM 684 C CA . ASP A 1 86 ? 6.622 6.612 -8.096 1.00 88.62 86 ASP A CA 1
ATOM 685 C C . ASP A 1 86 ? 5.951 5.278 -8.462 1.00 88.62 86 ASP A C 1
ATOM 687 O O . ASP A 1 86 ? 4.778 5.255 -8.851 1.00 88.62 86 ASP A O 1
ATOM 691 N N . ASP A 1 87 ? 6.650 4.152 -8.285 1.00 85.75 87 ASP A N 1
ATOM 692 C CA . ASP A 1 87 ? 6.094 2.811 -8.513 1.00 85.75 87 ASP A CA 1
ATOM 693 C C . ASP A 1 87 ? 4.947 2.507 -7.535 1.00 85.75 87 ASP A C 1
ATOM 695 O O . ASP A 1 87 ? 3.867 2.068 -7.943 1.00 85.75 87 ASP A O 1
ATOM 699 N N . PHE A 1 88 ? 5.127 2.838 -6.251 1.00 88.19 88 PHE A N 1
ATOM 700 C CA . PHE A 1 88 ? 4.083 2.689 -5.241 1.00 88.19 88 PHE A CA 1
ATOM 701 C C . PHE A 1 88 ? 2.850 3.532 -5.583 1.00 88.19 88 PHE A C 1
ATOM 703 O O . PHE A 1 88 ? 1.732 3.015 -5.600 1.00 88.19 88 PHE A O 1
ATOM 710 N N . ASN A 1 89 ? 3.034 4.816 -5.897 1.00 87.31 89 ASN A N 1
ATOM 711 C CA . ASN A 1 89 ? 1.933 5.726 -6.206 1.00 87.31 89 ASN A CA 1
ATOM 712 C C . ASN A 1 89 ? 1.166 5.320 -7.467 1.00 87.31 89 ASN A C 1
ATOM 714 O O . ASN A 1 89 ? -0.061 5.421 -7.489 1.00 87.31 89 ASN A O 1
ATOM 718 N N . SER A 1 90 ? 1.871 4.872 -8.505 1.00 88.94 90 SER A N 1
ATOM 719 C CA . SER A 1 90 ? 1.253 4.542 -9.791 1.00 88.94 90 SER A CA 1
ATOM 720 C C . SER A 1 90 ? 0.555 3.184 -9.794 1.00 88.94 90 SER A C 1
ATOM 722 O O . SER A 1 90 ? -0.464 3.037 -10.470 1.00 88.94 90 SER A O 1
ATOM 724 N N . ARG A 1 91 ? 1.064 2.198 -9.042 1.00 86.81 91 ARG A N 1
ATOM 725 C CA . ARG A 1 91 ? 0.592 0.810 -9.157 1.00 86.81 91 ARG A CA 1
ATOM 726 C C . ARG A 1 91 ? -0.016 0.228 -7.889 1.00 86.81 91 ARG A C 1
ATOM 728 O O . ARG A 1 91 ? -0.950 -0.559 -7.970 1.00 86.81 91 ARG A O 1
ATOM 735 N N . VAL A 1 92 ? 0.497 0.601 -6.721 1.00 87.25 92 VAL A N 1
ATOM 736 C CA . VAL A 1 92 ? 0.178 -0.085 -5.460 1.00 87.25 92 VAL A CA 1
ATOM 737 C C . VAL A 1 92 ? -0.856 0.683 -4.645 1.00 87.25 92 VAL A C 1
ATOM 739 O O . VAL A 1 92 ? -1.801 0.097 -4.121 1.00 87.25 92 VAL A O 1
ATOM 742 N N . LYS A 1 93 ? -0.709 2.008 -4.572 1.00 87.50 93 LYS A N 1
ATOM 743 C CA . LYS A 1 93 ? -1.487 2.899 -3.706 1.00 87.50 93 LYS A CA 1
ATOM 744 C C . LYS A 1 93 ? -2.992 2.734 -3.877 1.00 87.50 93 LYS A C 1
ATOM 746 O O . LYS A 1 93 ? -3.701 2.569 -2.892 1.00 87.50 93 LYS A O 1
ATOM 751 N N . ASN A 1 94 ? -3.487 2.763 -5.112 1.00 87.00 94 ASN A N 1
ATOM 752 C CA . ASN A 1 94 ? -4.926 2.671 -5.367 1.00 87.00 94 ASN A CA 1
ATOM 753 C C . ASN A 1 94 ? -5.500 1.308 -4.958 1.00 87.00 94 ASN A C 1
ATOM 755 O O . ASN A 1 94 ? -6.572 1.259 -4.353 1.00 87.00 94 ASN A O 1
ATOM 759 N N . GLY A 1 95 ? -4.778 0.220 -5.241 1.00 86.00 95 GLY A N 1
ATOM 760 C CA . GLY A 1 95 ? -5.186 -1.129 -4.850 1.00 86.00 95 GLY A CA 1
ATOM 761 C C . GLY A 1 95 ? -5.193 -1.300 -3.334 1.00 86.00 95 GLY A C 1
ATOM 762 O O . GLY A 1 95 ? -6.193 -1.746 -2.775 1.00 86.00 95 GLY A O 1
ATOM 763 N N . LEU A 1 96 ? -4.143 -0.828 -2.660 1.00 85.88 96 LEU A N 1
ATOM 764 C CA . LEU A 1 96 ? -4.048 -0.858 -1.204 1.00 85.88 96 LEU A CA 1
ATOM 765 C C . LEU A 1 96 ? -5.155 -0.027 -0.545 1.00 85.88 96 LEU A C 1
ATOM 767 O O . LEU A 1 96 ? -5.795 -0.497 0.387 1.00 85.88 96 LEU A O 1
ATOM 771 N N . LEU A 1 97 ? -5.428 1.186 -1.035 1.00 82.38 97 LEU A N 1
ATOM 772 C CA . LEU A 1 97 ? -6.528 2.015 -0.530 1.00 82.38 97 LEU A CA 1
ATOM 773 C C . LEU A 1 97 ? -7.879 1.316 -0.687 1.00 82.38 97 LEU A C 1
ATOM 775 O O . LEU A 1 97 ? -8.703 1.355 0.224 1.00 82.38 97 LEU A O 1
ATOM 779 N N . GLY A 1 98 ? -8.108 0.682 -1.837 1.00 83.69 98 GLY A N 1
ATOM 780 C CA . GLY A 1 98 ? -9.309 -0.111 -2.078 1.00 83.69 98 GLY A CA 1
ATOM 781 C C . GLY A 1 98 ? -9.411 -1.306 -1.132 1.00 83.69 98 GLY A C 1
ATOM 782 O O . GLY A 1 98 ? -10.493 -1.581 -0.618 1.00 83.69 98 GLY A O 1
ATOM 783 N N . TYR A 1 99 ? -8.290 -1.978 -0.870 1.00 84.62 99 TYR A N 1
ATOM 784 C CA . TYR A 1 99 ? -8.215 -3.096 0.064 1.00 84.62 99 TYR A CA 1
ATOM 785 C C . TYR A 1 99 ? -8.508 -2.637 1.495 1.00 84.62 99 TYR A C 1
ATOM 787 O O . TYR A 1 99 ? -9.448 -3.123 2.110 1.00 84.62 99 TYR A O 1
ATOM 795 N N . LEU A 1 100 ? -7.802 -1.617 1.988 1.00 78.12 100 LEU A N 1
ATOM 796 C CA . LEU A 1 100 ? -7.984 -1.057 3.329 1.00 78.12 100 LEU A CA 1
ATOM 797 C C . LEU A 1 100 ? -9.419 -0.565 3.568 1.00 78.12 100 LEU A C 1
ATOM 799 O O . LEU A 1 100 ? -9.992 -0.857 4.612 1.00 78.12 100 LEU A O 1
ATOM 803 N N . LYS A 1 101 ? -10.042 0.103 2.588 1.00 77.75 101 LYS A N 1
ATOM 804 C CA . LYS A 1 101 ? -11.452 0.532 2.673 1.00 77.75 101 LYS A CA 1
ATOM 805 C C . LYS A 1 101 ? -12.453 -0.624 2.691 1.00 77.75 101 LYS A C 1
ATOM 807 O O . LYS A 1 101 ? -13.552 -0.459 3.208 1.00 77.75 101 LYS A O 1
ATOM 812 N N . LYS A 1 102 ? -12.125 -1.763 2.074 1.00 75.00 102 LYS A N 1
ATOM 813 C CA . LYS A 1 102 ? -12.974 -2.964 2.114 1.00 75.00 102 LYS A CA 1
ATOM 814 C C . LYS A 1 102 ? -12.829 -3.702 3.438 1.00 75.00 102 LYS A C 1
ATOM 816 O O . LYS A 1 102 ? -13.822 -4.195 3.962 1.00 75.00 102 LYS A O 1
ATOM 821 N N . THR A 1 103 ? -11.604 -3.788 3.944 1.00 66.69 103 THR A N 1
ATOM 822 C CA . THR A 1 103 ? -11.281 -4.557 5.148 1.00 66.69 103 THR A CA 1
ATOM 823 C C . THR A 1 103 ? -11.634 -3.791 6.423 1.00 66.69 103 THR A C 1
ATOM 825 O O . THR A 1 103 ? -12.026 -4.406 7.408 1.00 66.69 103 THR A O 1
ATOM 828 N N . SER A 1 104 ? -11.576 -2.457 6.401 1.00 57.97 104 SER A N 1
ATOM 829 C CA . SER A 1 104 ? -11.906 -1.612 7.547 1.00 57.97 104 SER A CA 1
ATOM 830 C C . SER A 1 104 ? -13.104 -0.711 7.251 1.00 57.97 104 SER A C 1
ATOM 832 O O . SER A 1 104 ? -13.109 0.054 6.286 1.00 57.97 104 SER A O 1
ATOM 834 N N . LYS A 1 105 ? -14.128 -0.773 8.110 1.00 52.88 105 LYS A N 1
ATOM 835 C CA . LYS A 1 105 ? -15.355 0.034 7.992 1.00 52.88 105 LYS A CA 1
ATOM 836 C C . LYS A 1 105 ? -15.130 1.541 8.236 1.00 52.88 105 LYS A C 1
ATOM 838 O O . LYS A 1 105 ? -16.038 2.318 7.951 1.00 52.88 105 LYS A O 1
ATOM 843 N N . THR A 1 106 ? -13.941 1.960 8.692 1.00 45.41 106 THR A N 1
ATOM 844 C CA . THR A 1 106 ? -13.692 3.313 9.235 1.00 45.41 106 THR A CA 1
ATOM 845 C C . THR A 1 106 ? -12.339 3.911 8.795 1.00 45.41 106 THR A C 1
ATOM 847 O O . THR A 1 106 ? -11.604 4.439 9.619 1.00 45.41 106 THR A O 1
ATOM 850 N N . ILE A 1 107 ? -11.943 3.850 7.514 1.00 55.03 107 ILE A N 1
ATOM 851 C CA . ILE A 1 107 ? -10.691 4.511 7.063 1.00 55.03 107 ILE A CA 1
ATOM 852 C C . ILE A 1 107 ? -10.972 5.730 6.178 1.00 55.03 107 ILE A C 1
ATOM 854 O O . ILE A 1 107 ? -11.385 5.609 5.022 1.00 55.03 107 ILE A O 1
ATOM 858 N N . GLN A 1 108 ? -10.661 6.916 6.711 1.00 45.50 108 GLN A N 1
ATOM 859 C CA . GLN A 1 108 ? -10.551 8.185 5.985 1.00 45.50 108 GLN A CA 1
ATOM 860 C C . GLN A 1 108 ? -9.061 8.490 5.758 1.00 45.50 108 GLN A C 1
ATOM 862 O O . GLN A 1 108 ? -8.377 8.967 6.656 1.00 45.50 108 GLN A O 1
ATOM 867 N N . LEU A 1 109 ? -8.537 8.208 4.562 1.00 46.88 109 LEU A N 1
ATOM 868 C CA . LEU A 1 109 ? -7.159 8.561 4.201 1.00 46.88 109 LEU A CA 1
ATOM 869 C C . LEU A 1 109 ? -7.111 9.986 3.645 1.00 46.88 109 LEU A C 1
ATOM 871 O O . LEU A 1 109 ? -7.578 10.246 2.535 1.00 46.88 109 LEU A O 1
ATOM 875 N N . LYS A 1 110 ? -6.530 10.903 4.419 1.00 40.09 110 LYS A N 1
ATOM 876 C CA . LYS A 1 110 ? -6.136 12.241 3.967 1.00 40.09 110 LYS A CA 1
ATOM 877 C C . LYS A 1 110 ? -4.633 12.202 3.659 1.00 40.09 110 LYS A C 1
ATOM 879 O O . LYS A 1 110 ? -3.892 11.534 4.359 1.00 40.09 110 LYS A O 1
ATOM 884 N N . LEU A 1 111 ? -4.179 12.826 2.576 1.00 39.97 111 LEU A N 1
ATOM 885 C CA . LEU A 1 111 ? -2.752 12.925 2.235 1.00 39.97 111 LEU A CA 1
ATOM 886 C C . LEU A 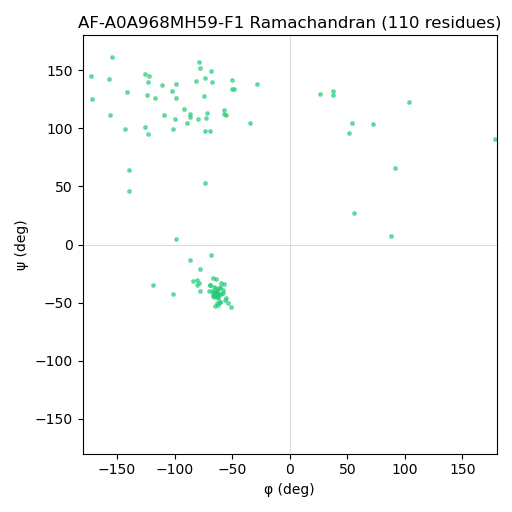1 111 ? -2.330 14.390 2.404 1.00 39.97 111 LEU A C 1
ATOM 888 O O . LEU A 1 111 ? -3.097 15.269 2.003 1.00 39.97 111 LEU A O 1
ATOM 892 N N . MET A 1 112 ? -1.157 14.633 2.992 1.00 39.88 112 MET A N 1
ATOM 893 C CA . MET A 1 112 ? -0.464 15.928 2.945 1.00 39.88 112 MET A CA 1
ATOM 894 C C . MET A 1 112 ? 0.637 15.890 1.892 1.00 39.88 112 MET A C 1
ATOM 896 O O . MET A 1 112 ? 1.245 14.806 1.734 1.00 39.88 112 MET A O 1
#

Secondary structure (DSSP, 8-state):
-------------------------------S-----HHHHHHHHHHHHHHTTTT-HHHHHHHHHS--EEETTEEE---SSHHHHHHIIIIIHHHHHHHHHHH-TT------

Mean predicted aligned error: 14.72 Å

Foldseek 3Di:
DDDDDDDDDDDDDDDDPDDPDDPDDDDDDDDDDQDCDQVNQQVLLLVLLVVCCVVCVPLSVQSVVWDWGQDPLETDTDDDDPVNVVCCVPPPVVSSVVSCVVSGVDRDHDDD

Solvent-accessible surface area (backbone atoms only — not comparable to full-atom values): 7591 Å² total; per-residue (Å²): 132,89,78,90,80,86,79,88,77,82,78,92,82,78,75,87,78,67,83,78,75,79,86,75,90,80,89,78,89,78,89,91,69,95,65,84,46,58,66,57,50,52,52,53,49,51,54,52,30,61,72,36,34,86,84,35,52,72,57,22,54,50,46,72,75,37,70,67,45,73,52,99,81,34,84,46,73,74,70,97,47,69,68,58,50,51,50,37,61,76,67,43,46,65,56,49,52,54,46,50,50,70,76,35,100,74,70,73,87,74,84,134

Sequence (112 aa):
MNRLNQGVAQQPIQNEVTPVEKPIEEETGSEDNQDFSEDDLVKSWNAYAESIRDEMPRSFSTLKSNQPVFKEGFVQLILNNQAQIDDFNSRVKNGLLGYLKKTSKTIQLKLM